Protein AF-X1HTS8-F1 (afdb_monomer)

Secondary structure (DSSP, 8-state):
-EEEEEEEEEEE-SSTT--EEEEEEEEEETTEE--TT--EE-

Solvent-accessible surface area (backbone atoms only — not comparable to full-atom values): 2634 Å² total; per-residue (Å²): 117,46,78,71,46,78,41,82,68,50,65,47,62,90,40,87,93,58,70,38,64,26,31,28,49,45,44,30,51,92,87,41,72,59,75,86,82,45,64,72,50,113

Organism: NCBI:txid412755

Sequence (42 aa):
TRDLGWMLYDMDYSDPSNIKPQFFRAELNYGVLDLVNVEVRS

Radius of gyration: 12.28 Å; Cα contacts (8 Å, |Δi|>4): 74; chains: 1; bounding box: 36×12×25 Å

Structure (mmCIF, N/CA/C/O backbone):
data_AF-X1HTS8-F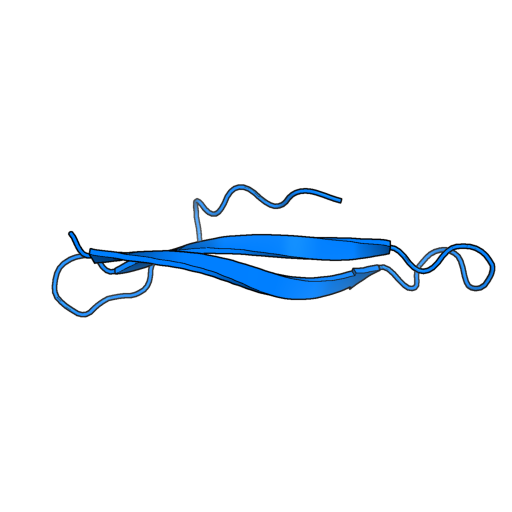1
#
_entry.id   AF-X1HTS8-F1
#
loop_
_atom_site.group_PDB
_atom_site.id
_atom_site.type_symbol
_atom_site.label_atom_id
_atom_site.label_alt_id
_atom_site.label_comp_id
_atom_site.label_asym_id
_atom_site.label_entity_id
_atom_site.label_seq_id
_atom_site.pdbx_PDB_ins_code
_atom_site.Cartn_x
_atom_site.Cartn_y
_atom_site.Cartn_z
_atom_site.occupancy
_atom_site.B_iso_or_equiv
_atom_site.auth_seq_id
_atom_site.auth_comp_id
_atom_site.auth_asym_id
_atom_site.auth_atom_id
_atom_site.pdbx_PDB_model_num
ATOM 1 N N . THR A 1 1 ? -12.825 5.402 12.138 1.00 63.94 1 THR A N 1
ATOM 2 C CA . THR A 1 1 ? -11.884 4.890 11.130 1.00 63.94 1 THR A CA 1
ATOM 3 C C . THR A 1 1 ? -10.560 4.678 11.845 1.00 63.94 1 THR A C 1
ATOM 5 O O . THR A 1 1 ? -10.324 5.344 12.852 1.00 63.94 1 THR A O 1
ATOM 8 N N . ARG A 1 2 ? -9.775 3.658 11.495 1.00 72.62 2 ARG A N 1
ATOM 9 C CA . ARG A 1 2 ? -8.507 3.352 12.174 1.00 72.62 2 ARG A CA 1
ATOM 10 C C . ARG A 1 2 ? -7.375 3.577 11.191 1.00 72.62 2 ARG A C 1
ATOM 12 O O . ARG A 1 2 ? -7.263 2.844 10.217 1.00 72.62 2 ARG A O 1
ATOM 19 N N . ASP A 1 3 ? -6.551 4.572 11.475 1.00 73.94 3 ASP A N 1
ATOM 20 C CA . ASP A 1 3 ? -5.317 4.801 10.737 1.00 73.94 3 ASP A CA 1
ATOM 21 C C . ASP A 1 3 ? -4.297 3.732 11.147 1.00 73.94 3 ASP A C 1
ATOM 23 O O . ASP A 1 3 ? -4.018 3.548 12.338 1.00 73.94 3 ASP A O 1
ATOM 27 N N . LEU A 1 4 ? -3.809 2.971 10.174 1.00 79.50 4 LEU A N 1
ATOM 28 C CA . LEU A 1 4 ? -2.767 1.967 10.376 1.00 79.50 4 LEU A CA 1
ATOM 29 C C . LEU A 1 4 ? -1.369 2.532 10.082 1.00 79.50 4 LEU A C 1
ATOM 31 O O . LEU A 1 4 ? -0.374 1.845 10.310 1.00 79.50 4 LEU A O 1
ATOM 35 N N . GLY A 1 5 ? -1.292 3.784 9.632 1.00 81.56 5 GLY A N 1
ATOM 36 C CA . GLY A 1 5 ? -0.064 4.481 9.300 1.00 81.56 5 GLY A CA 1
ATOM 37 C C . GLY A 1 5 ? 0.454 4.143 7.906 1.00 81.56 5 GLY A C 1
ATOM 38 O O . GLY A 1 5 ? -0.274 3.691 7.020 1.00 81.56 5 GLY A O 1
ATOM 39 N N . TRP A 1 6 ? 1.744 4.406 7.716 1.00 82.06 6 TRP A N 1
ATOM 40 C CA . TRP A 1 6 ? 2.449 4.124 6.472 1.00 82.06 6 TRP A CA 1
ATOM 41 C C . TRP A 1 6 ? 2.887 2.665 6.423 1.00 82.06 6 TRP A C 1
ATOM 43 O O . TRP A 1 6 ? 3.552 2.175 7.338 1.00 82.06 6 TRP A O 1
ATOM 53 N N . MET A 1 7 ? 2.544 1.991 5.333 1.00 84.00 7 MET A N 1
ATOM 54 C CA . MET A 1 7 ? 2.984 0.636 5.028 1.00 84.00 7 MET A CA 1
ATOM 55 C C . MET A 1 7 ? 3.765 0.623 3.721 1.00 84.00 7 MET A C 1
ATOM 57 O O . MET A 1 7 ? 3.532 1.448 2.837 1.00 84.00 7 MET A O 1
ATOM 61 N N . LEU A 1 8 ? 4.701 -0.319 3.604 1.00 84.19 8 LEU A N 1
ATOM 62 C CA . LEU A 1 8 ? 5.412 -0.554 2.354 1.00 84.19 8 LEU A CA 1
ATOM 63 C C . LEU A 1 8 ? 4.410 -1.077 1.319 1.00 84.19 8 LEU A C 1
ATOM 65 O O . LEU A 1 8 ? 3.767 -2.100 1.549 1.00 84.19 8 LEU A O 1
ATOM 69 N N . TYR A 1 9 ? 4.265 -0.345 0.219 1.00 81.94 9 TYR A N 1
ATOM 70 C CA . TYR A 1 9 ? 3.415 -0.716 -0.906 1.00 81.94 9 TYR A CA 1
ATOM 71 C C . TYR A 1 9 ? 4.170 -1.661 -1.830 1.00 81.94 9 TYR A C 1
ATOM 73 O O . TYR A 1 9 ? 3.797 -2.817 -1.996 1.00 81.94 9 TYR A O 1
ATOM 81 N N . ASP A 1 10 ? 5.259 -1.151 -2.393 1.00 81.06 10 ASP A N 1
ATOM 82 C CA . ASP A 1 10 ? 6.097 -1.853 -3.350 1.00 81.06 10 ASP A CA 1
ATOM 83 C C . ASP A 1 10 ? 7.458 -1.157 -3.424 1.00 81.06 10 ASP A C 1
ATOM 85 O O . ASP A 1 10 ? 7.670 -0.100 -2.831 1.00 81.06 10 ASP A O 1
ATOM 89 N N . MET A 1 11 ? 8.390 -1.725 -4.166 1.00 82.06 11 MET A N 1
ATOM 90 C CA . MET A 1 11 ? 9.616 -1.057 -4.572 1.00 82.06 11 MET A CA 1
ATOM 91 C C . MET A 1 11 ? 9.532 -0.814 -6.076 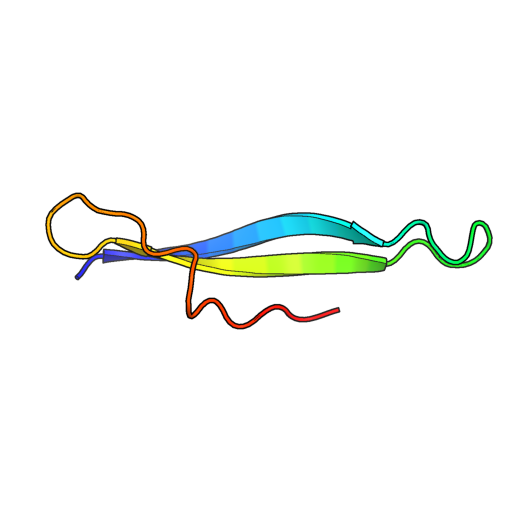1.00 82.06 11 MET A C 1
ATOM 93 O O . MET A 1 11 ? 9.330 -1.740 -6.852 1.00 82.06 11 MET A O 1
ATOM 97 N N . ASP A 1 12 ? 9.651 0.441 -6.505 1.00 82.75 12 ASP A N 1
ATOM 98 C CA . ASP A 1 12 ? 9.745 0.750 -7.927 1.00 82.75 12 ASP A CA 1
ATOM 99 C C . ASP A 1 12 ? 11.113 0.291 -8.449 1.00 82.75 12 ASP A C 1
ATOM 101 O O . ASP A 1 12 ? 12.150 0.867 -8.111 1.00 82.75 12 ASP A O 1
ATOM 105 N N . TYR A 1 13 ? 11.093 -0.777 -9.248 1.00 81.81 13 TYR A N 1
ATOM 106 C CA . TYR A 1 13 ? 12.259 -1.361 -9.917 1.00 81.81 13 TYR A CA 1
ATOM 107 C C . TYR A 1 13 ? 12.404 -0.905 -11.374 1.00 81.81 13 TYR A C 1
ATOM 109 O O . TYR A 1 13 ? 13.211 -1.473 -12.112 1.00 81.81 13 TYR A O 1
ATOM 117 N N . SER A 1 14 ? 11.631 0.094 -11.812 1.00 84.50 14 SER A N 1
ATOM 118 C CA . SER A 1 14 ? 11.699 0.600 -13.190 1.00 84.50 14 SER A CA 1
ATOM 119 C C . SER A 1 14 ? 13.096 1.114 -13.553 1.00 84.50 14 SER A C 1
ATOM 121 O O . SER A 1 14 ? 13.505 1.007 -14.708 1.00 84.50 14 SER A O 1
ATOM 123 N N . ASP A 1 15 ? 13.847 1.621 -12.568 1.00 83.94 15 ASP A N 1
ATOM 124 C CA . ASP A 1 15 ? 15.276 1.911 -12.687 1.00 83.94 15 ASP A CA 1
ATOM 125 C C . ASP A 1 15 ? 16.096 0.959 -11.789 1.00 83.94 15 ASP A C 1
ATOM 127 O O . ASP A 1 15 ? 16.133 1.136 -10.568 1.00 83.94 15 ASP A O 1
ATOM 131 N N . PRO A 1 16 ? 16.809 -0.028 -12.365 1.00 79.69 16 PRO A N 1
ATOM 132 C CA . PRO A 1 16 ? 17.657 -0.956 -11.613 1.00 79.69 16 PRO A CA 1
ATOM 133 C C . PRO A 1 16 ? 18.780 -0.277 -10.818 1.00 79.69 16 PRO A C 1
ATOM 135 O O . PRO A 1 16 ? 19.312 -0.874 -9.882 1.00 79.69 16 PRO A O 1
ATOM 138 N N . SER A 1 17 ? 19.159 0.951 -11.189 1.00 84.38 17 SER A N 1
ATOM 139 C CA . SER A 1 17 ? 20.184 1.732 -10.486 1.00 84.38 17 SER A CA 1
ATOM 140 C C . SER A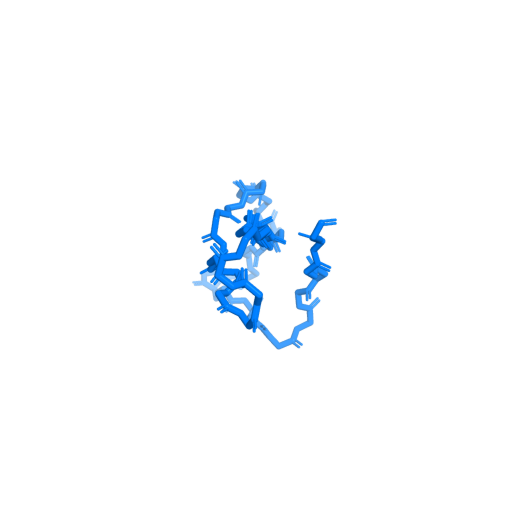 1 17 ? 19.605 2.559 -9.336 1.00 84.38 17 SER A C 1
ATOM 142 O O . SER A 1 17 ? 20.366 3.073 -8.516 1.00 84.38 17 SER A O 1
ATOM 144 N N . ASN A 1 18 ? 18.277 2.710 -9.269 1.00 77.94 18 ASN A N 1
ATOM 145 C CA . ASN A 1 18 ? 17.600 3.561 -8.299 1.00 77.94 18 ASN A CA 1
ATOM 146 C C . ASN A 1 18 ? 16.257 2.960 -7.871 1.00 77.94 18 ASN A C 1
ATOM 148 O O . ASN A 1 18 ? 15.186 3.404 -8.284 1.00 77.94 18 ASN A O 1
ATOM 152 N N . ILE A 1 19 ? 16.342 1.946 -7.013 1.00 80.38 19 ILE A N 1
ATOM 153 C CA . ILE A 1 19 ? 15.173 1.288 -6.434 1.00 80.38 1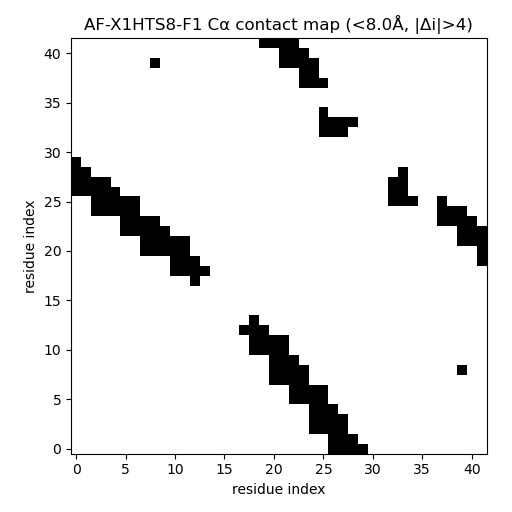9 ILE A CA 1
ATOM 154 C C . ILE A 1 19 ? 14.537 2.233 -5.414 1.00 80.38 19 ILE A C 1
ATOM 156 O O . ILE A 1 19 ? 15.170 2.578 -4.410 1.00 80.38 19 ILE A O 1
ATOM 1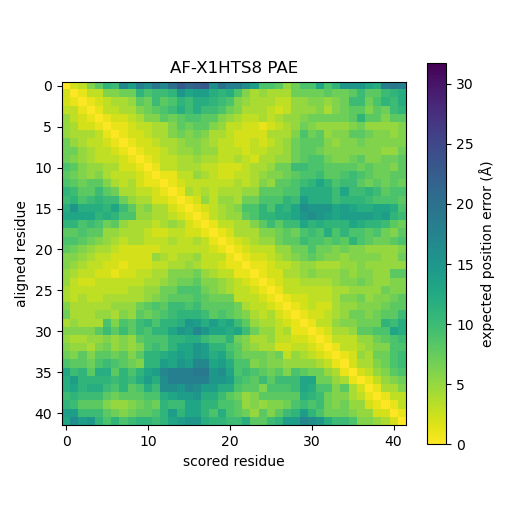60 N N . LYS A 1 20 ? 13.283 2.630 -5.645 1.00 84.69 20 LYS A N 1
ATOM 161 C CA . LYS A 1 20 ? 12.561 3.538 -4.742 1.00 84.69 20 LYS A CA 1
ATOM 162 C C . LYS A 1 20 ? 11.491 2.795 -3.949 1.00 84.69 20 LYS A C 1
ATOM 164 O O . LYS A 1 20 ? 10.580 2.234 -4.558 1.00 84.69 20 LYS A O 1
ATOM 169 N N . PRO A 1 21 ? 11.557 2.781 -2.608 1.00 82.94 21 PRO A N 1
ATOM 170 C CA . PRO A 1 21 ? 10.490 2.213 -1.802 1.00 82.94 21 PRO A CA 1
ATOM 171 C C . PRO A 1 21 ? 9.257 3.116 -1.873 1.00 82.94 21 PRO A C 1
ATOM 173 O O . PRO A 1 21 ? 9.314 4.300 -1.557 1.00 82.94 21 PRO A O 1
ATOM 176 N N . GLN A 1 22 ? 8.135 2.540 -2.277 1.00 84.75 22 GLN A N 1
ATOM 177 C CA . GLN A 1 22 ? 6.839 3.193 -2.317 1.00 84.75 22 GLN A CA 1
ATOM 178 C C . GLN A 1 22 ? 6.083 2.864 -1.036 1.00 84.75 22 GLN A C 1
ATOM 180 O O . GLN A 1 22 ? 5.949 1.697 -0.661 1.00 84.75 22 GLN A O 1
ATOM 185 N N . PHE A 1 23 ? 5.562 3.887 -0.369 1.00 83.75 23 PHE A N 1
ATOM 186 C CA . PHE A 1 23 ? 4.742 3.728 0.828 1.00 83.75 23 PHE A CA 1
ATOM 187 C C . PHE A 1 23 ? 3.316 4.184 0.556 1.00 83.75 23 PHE A C 1
ATOM 189 O O . PHE A 1 23 ? 3.099 5.184 -0.127 1.00 83.75 23 PHE A O 1
ATOM 196 N N . PHE A 1 24 ? 2.354 3.468 1.129 1.00 84.56 24 PHE A N 1
ATOM 197 C CA . PHE A 1 24 ? 0.933 3.796 1.070 1.00 84.56 24 PHE A CA 1
ATOM 198 C C . PHE A 1 24 ? 0.408 4.014 2.494 1.00 84.56 24 PHE A C 1
ATOM 200 O O . PHE A 1 24 ? 0.840 3.339 3.435 1.00 84.56 24 PHE A O 1
ATOM 207 N N . ARG A 1 25 ? -0.503 4.973 2.681 1.00 82.44 25 ARG A N 1
ATOM 208 C CA . ARG A 1 25 ? -1.171 5.191 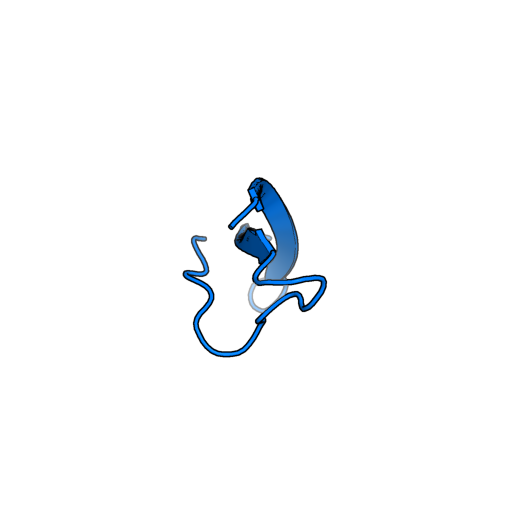3.972 1.00 82.44 25 ARG A CA 1
ATOM 209 C C . ARG A 1 25 ? -2.432 4.341 4.068 1.00 82.44 25 ARG A C 1
ATOM 211 O O . ARG A 1 25 ? -3.397 4.557 3.343 1.00 82.44 25 ARG A O 1
ATOM 218 N N . ALA A 1 26 ? -2.427 3.381 4.981 1.00 80.75 26 ALA A N 1
ATOM 219 C CA . ALA A 1 26 ? -3.532 2.456 5.171 1.00 80.75 26 ALA A CA 1
ATOM 220 C C . ALA A 1 26 ? -4.563 3.031 6.158 1.00 80.75 26 ALA A C 1
ATOM 222 O O . ALA A 1 26 ? -4.263 3.207 7.340 1.00 80.75 26 ALA A O 1
ATOM 223 N N . GLU A 1 27 ? -5.797 3.268 5.704 1.00 79.75 27 GLU A N 1
ATOM 224 C CA . GLU A 1 27 ? -6.920 3.626 6.579 1.00 79.75 27 GLU A CA 1
ATOM 225 C C . GLU A 1 27 ? -8.003 2.546 6.555 1.00 79.75 27 GLU A C 1
ATOM 227 O O . GLU A 1 27 ? -8.478 2.108 5.506 1.00 79.75 27 GLU A O 1
ATOM 232 N N . LEU A 1 28 ? -8.405 2.116 7.748 1.00 79.31 28 LEU A N 1
ATOM 233 C CA . LEU A 1 28 ? -9.375 1.055 7.943 1.00 79.31 28 LEU A CA 1
ATOM 234 C C . LEU A 1 28 ? -10.734 1.655 8.321 1.00 79.31 28 LEU A C 1
ATOM 236 O O . LEU A 1 28 ? -10.950 2.187 9.419 1.00 79.31 28 LEU A O 1
ATOM 240 N N . ASN A 1 29 ? -11.673 1.554 7.392 1.00 78.56 29 ASN A N 1
ATOM 241 C CA . ASN A 1 29 ? -13.020 2.090 7.482 1.00 78.56 29 ASN A CA 1
ATOM 242 C C . ASN A 1 29 ? -13.997 0.939 7.738 1.00 78.56 29 ASN A C 1
ATOM 244 O O . ASN A 1 29 ? -14.251 0.125 6.861 1.00 78.56 29 ASN A O 1
ATOM 248 N N . TYR A 1 30 ? -14.527 0.836 8.963 1.00 81.12 30 TYR A N 1
ATOM 249 C CA . TYR A 1 30 ? -15.502 -0.202 9.348 1.00 81.12 30 TYR A CA 1
ATOM 250 C C . TYR A 1 30 ? -15.058 -1.653 9.070 1.00 81.12 30 TYR A C 1
ATOM 252 O O . TYR A 1 30 ? -15.875 -2.505 8.738 1.00 81.12 30 TYR A O 1
ATOM 260 N N . GLY A 1 31 ? -13.765 -1.956 9.211 1.00 77.94 31 GLY A N 1
ATOM 261 C CA . GLY A 1 31 ? -13.232 -3.292 8.910 1.00 77.94 31 GLY A CA 1
ATOM 262 C C . GLY A 1 31 ? -12.697 -3.445 7.484 1.00 77.94 31 GLY A C 1
ATOM 263 O O . GLY A 1 31 ? -12.009 -4.422 7.205 1.00 77.94 31 GLY A O 1
ATOM 264 N N . VAL A 1 32 ? -12.972 -2.483 6.602 1.00 79.12 32 VAL A N 1
ATOM 265 C CA . VAL A 1 32 ? -12.548 -2.490 5.201 1.00 79.12 32 VAL A CA 1
ATOM 266 C C . VAL A 1 32 ? -11.313 -1.611 5.040 1.00 79.12 32 VAL A C 1
ATOM 268 O O . VAL A 1 32 ? -11.308 -0.451 5.449 1.00 79.12 32 VAL A O 1
ATOM 271 N N . LEU A 1 33 ? -10.261 -2.175 4.453 1.00 75.62 33 LEU A N 1
ATOM 272 C CA . LEU A 1 33 ? -9.089 -1.428 4.014 1.00 75.62 33 LEU A CA 1
ATOM 273 C C . LEU A 1 33 ? -9.351 -0.935 2.587 1.00 75.62 33 LEU A C 1
ATOM 275 O O . LEU A 1 33 ? -9.444 -1.751 1.670 1.00 75.62 33 LEU A O 1
ATOM 279 N N . ASP A 1 34 ? -9.507 0.376 2.408 1.00 70.44 34 ASP A N 1
ATOM 280 C CA . ASP 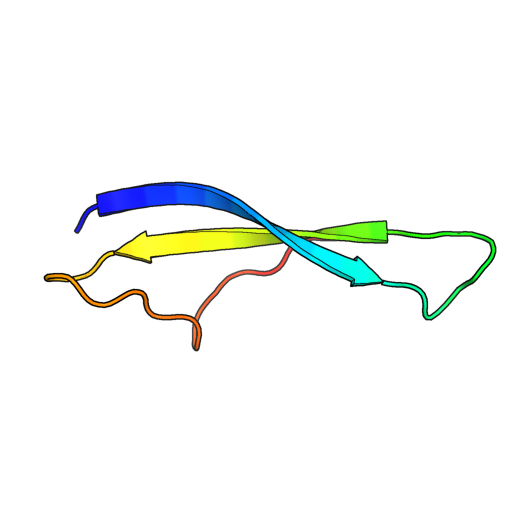A 1 34 ? -9.680 0.969 1.079 1.00 70.44 34 ASP A CA 1
ATOM 281 C C . ASP A 1 34 ? -8.305 1.250 0.458 1.00 70.44 34 ASP A C 1
ATOM 283 O O . ASP A 1 34 ? -7.544 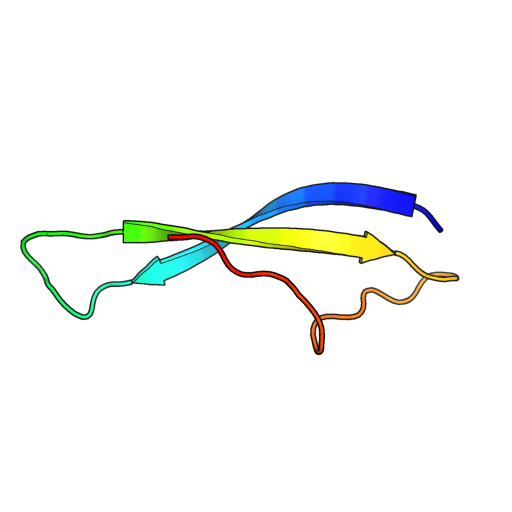2.079 0.953 1.00 70.44 34 ASP A O 1
ATOM 287 N N . LEU A 1 35 ? -7.983 0.519 -0.611 1.00 68.19 35 LEU A N 1
ATOM 288 C CA . LEU 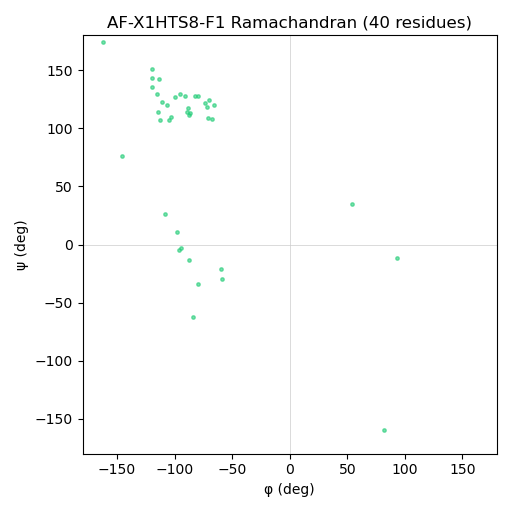A 1 35 ? -6.739 0.646 -1.376 1.00 68.19 35 LEU A CA 1
ATOM 289 C C . LEU A 1 35 ? -6.901 1.548 -2.615 1.00 68.19 35 LEU A C 1
ATOM 291 O O . LEU A 1 35 ? -5.921 1.813 -3.305 1.00 68.19 35 LEU A O 1
ATOM 295 N N . VAL A 1 36 ? -8.120 2.016 -2.916 1.00 67.31 36 VAL A N 1
ATOM 296 C CA . VAL A 1 36 ? -8.431 2.749 -4.156 1.00 67.31 36 VAL A CA 1
ATOM 297 C C . VAL A 1 36 ? -7.997 4.214 -4.078 1.00 67.31 36 VAL A C 1
ATOM 299 O O . VAL A 1 36 ? -7.568 4.778 -5.079 1.00 67.31 36 VAL A O 1
ATOM 302 N N . ASN A 1 37 ? -8.069 4.827 -2.893 1.00 63.69 37 ASN A N 1
ATOM 303 C CA . ASN A 1 37 ? -7.719 6.237 -2.673 1.00 63.69 37 ASN A CA 1
ATOM 304 C C . ASN A 1 37 ? -6.417 6.420 -1.893 1.00 63.69 37 ASN A C 1
ATOM 306 O O . ASN A 1 37 ? -6.256 7.419 -1.187 1.00 63.69 37 ASN A O 1
ATOM 310 N N . VAL A 1 38 ? -5.496 5.458 -1.959 1.00 68.00 38 VAL A N 1
ATOM 311 C CA . VAL A 1 38 ? -4.290 5.590 -1.152 1.00 68.00 38 VAL A CA 1
ATOM 312 C C . VAL A 1 38 ? -3.293 6.539 -1.799 1.00 68.00 38 VAL A C 1
ATOM 314 O O . VAL A 1 38 ? -2.889 6.381 -2.948 1.00 68.00 38 VAL A O 1
ATOM 317 N N . GLU A 1 39 ? -2.857 7.513 -1.007 1.00 67.75 39 GLU A N 1
ATOM 318 C CA . GLU A 1 39 ? -1.726 8.365 -1.326 1.00 67.75 39 GLU A CA 1
ATOM 319 C C . GLU A 1 39 ? -0.437 7.530 -1.309 1.00 67.75 39 GLU A C 1
ATOM 321 O O . GLU A 1 39 ? 0.033 7.109 -0.247 1.00 67.75 39 GLU A O 1
ATOM 326 N N . VAL A 1 40 ? 0.116 7.271 -2.495 1.00 68.94 40 VAL A N 1
ATOM 327 C CA . VAL A 1 40 ? 1.419 6.620 -2.657 1.00 68.94 40 VAL A CA 1
ATOM 328 C C . VAL A 1 40 ? 2.498 7.695 -2.718 1.00 68.94 40 VAL A C 1
ATOM 330 O O . VAL A 1 40 ? 2.403 8.636 -3.509 1.00 68.94 40 VAL A O 1
ATOM 333 N N . ARG A 1 41 ? 3.527 7.564 -1.879 1.00 70.00 41 ARG A N 1
ATOM 334 C CA . ARG A 1 41 ? 4.707 8.441 -1.894 1.00 70.00 41 ARG A CA 1
ATOM 335 C C . ARG A 1 41 ? 5.969 7.625 -2.168 1.00 70.00 41 ARG A C 1
ATOM 337 O O . ARG A 1 41 ? 6.144 6.555 -1.584 1.00 70.00 41 ARG A O 1
ATOM 344 N N . SER A 1 42 ? 6.811 8.155 -3.058 1.00 62.88 42 SER A N 1
ATOM 345 C CA . SER A 1 42 ? 8.105 7.615 -3.512 1.00 62.88 42 SER A CA 1
ATOM 346 C C . SER A 1 42 ? 9.277 8.464 -3.042 1.00 62.88 42 SER A C 1
ATOM 348 O O . SER A 1 42 ? 9.093 9.705 -3.060 1.00 62.88 42 SER A O 1
#

Foldseek 3Di:
DDWPAKDFDDWPCVDVVDTHTKIWTWDQDPNDTDPPPTDIDD

pLDDT: mean 77.73, std 6.62, range [62.88, 84.75]

Nearest PDB structures (foldseek):
  3riq-assembly1_A  TM=4.959E-01  e=5.775E+00  unclassified

Mean predicted aligned error: 6.66 Å